Protein AF-A0A374AHG1-F1 (afdb_monomer_lite)

Sequence (165 aa):
MKKLLSILFLSLCIAACSKDDTPKPEMNETVKQIWQTLNGRYIGFHEDKLSSAGSYTETIVFQPYSEPEEIKPTVILFPDFTAYGTAVITDTRFEEISGSSTCYYSIDVKYEGAIPTISFFEYGTDGEVVNSEDQRNIKVIDASSFKMWDYGLTEAENAIIYTKQ

pLDDT: mean 84.72, std 17.39, range [42.16, 98.62]

Foldseek 3Di:
DDDDDDDDDDPPPPPPPPPPPPPAPDQDPQNVLVLQLLAAKKKWKFQDPPDPQRIKIKIKHWDFDPGWDWDDAPPPVDHIAIFRGKMWIWIDTPVPDIDIFIWGKHWDDPDPPRFIKIWTFGADPVRHGDDDIQIWGKADPDSFKIWIDGPPDDCVPTIIMMGHD

Structure (mmCIF, N/CA/C/O backbone):
data_AF-A0A374AHG1-F1
#
_entry.id   AF-A0A374AHG1-F1
#
loop_
_atom_site.group_PDB
_atom_site.id
_atom_site.type_symbol
_atom_site.label_atom_id
_atom_site.label_alt_id
_atom_site.label_comp_id
_atom_site.label_asym_id
_atom_site.label_entity_id
_atom_site.label_seq_id
_atom_site.pdbx_PDB_ins_code
_atom_site.Cartn_x
_atom_site.Cartn_y
_atom_site.Cartn_z
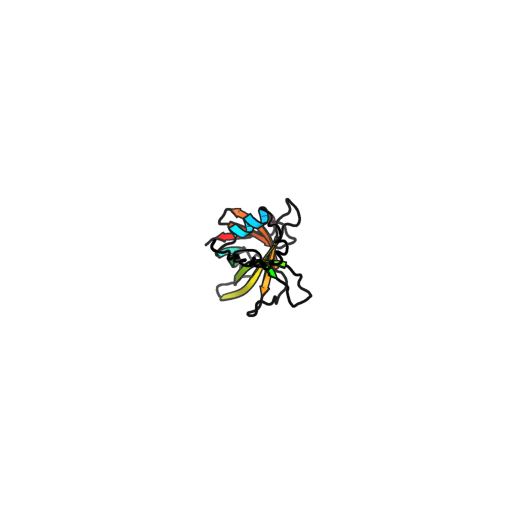_atom_site.occupancy
_atom_site.B_iso_or_equiv
_atom_site.auth_seq_id
_atom_site.auth_comp_id
_atom_site.auth_asym_id
_atom_site.auth_atom_id
_atom_site.pdbx_PDB_model_num
ATOM 1 N N . MET A 1 1 ? -51.863 -29.148 56.638 1.00 45.31 1 MET A N 1
ATOM 2 C CA . MET A 1 1 ? -50.554 -29.617 57.154 1.00 45.31 1 MET A CA 1
ATOM 3 C C . MET A 1 1 ? -49.849 -30.450 56.090 1.00 45.31 1 MET A C 1
ATOM 5 O O . MET A 1 1 ? -50.413 -31.464 55.704 1.00 45.31 1 MET A O 1
ATOM 9 N N . LYS A 1 2 ? -48.667 -29.991 55.641 1.00 43.12 2 LYS A N 1
ATOM 10 C CA . LYS A 1 2 ? -47.576 -30.643 54.862 1.00 43.12 2 LYS A CA 1
ATOM 11 C C . LYS A 1 2 ? -46.947 -29.539 53.991 1.00 43.12 2 LYS A C 1
ATOM 13 O O . LYS A 1 2 ? -47.531 -29.155 52.994 1.00 43.12 2 LYS A O 1
ATOM 18 N N . LYS A 1 3 ? -46.057 -28.734 54.576 1.00 42.16 3 LYS A N 1
ATOM 19 C CA . LYS A 1 3 ? -44.589 -28.885 54.709 1.00 42.16 3 LYS A CA 1
ATOM 20 C C . LYS A 1 3 ? -43.871 -28.170 53.556 1.00 42.16 3 LYS A C 1
ATOM 22 O O . LYS A 1 3 ? -43.962 -28.591 52.412 1.00 42.16 3 LYS A O 1
ATOM 27 N N . LEU A 1 4 ? -43.192 -27.082 53.932 1.00 48.12 4 LEU A N 1
ATOM 28 C CA . LEU A 1 4 ? -42.202 -26.345 53.153 1.00 48.12 4 LEU A CA 1
ATOM 29 C C . LEU A 1 4 ? -41.110 -27.274 52.612 1.00 48.12 4 LEU A C 1
ATOM 31 O O . LEU A 1 4 ? -40.681 -28.177 53.331 1.00 48.12 4 LEU A O 1
ATOM 35 N N . LEU A 1 5 ? -40.560 -26.933 51.446 1.00 47.38 5 LEU A N 1
ATOM 36 C CA . LEU A 1 5 ? -39.108 -26.902 51.289 1.00 47.38 5 LEU A CA 1
ATOM 37 C C . LEU A 1 5 ? -38.715 -25.844 50.250 1.00 47.38 5 LEU A C 1
ATOM 39 O O . LEU A 1 5 ? -38.950 -25.996 49.055 1.00 47.38 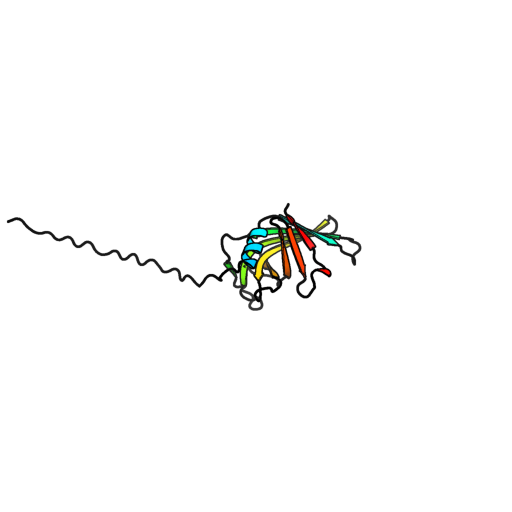5 LEU A O 1
ATOM 43 N N . SER A 1 6 ? -38.143 -24.754 50.756 1.00 49.31 6 SER A N 1
ATOM 44 C CA . SER A 1 6 ? -37.383 -23.771 49.996 1.00 49.31 6 SER A CA 1
ATOM 45 C C . SER A 1 6 ? -36.176 -24.442 49.353 1.00 49.31 6 SER A C 1
ATOM 47 O O . SER A 1 6 ? -35.414 -25.113 50.047 1.00 49.31 6 SER A O 1
ATOM 49 N N . ILE A 1 7 ? -35.948 -24.191 48.067 1.00 58.06 7 ILE A N 1
ATOM 50 C CA . ILE A 1 7 ? -34.630 -24.370 47.464 1.00 58.06 7 ILE A CA 1
ATOM 51 C C . ILE A 1 7 ? -34.259 -23.043 46.807 1.00 58.06 7 ILE A C 1
ATOM 53 O O . ILE A 1 7 ? -34.697 -22.712 45.709 1.00 58.06 7 ILE A O 1
ATOM 57 N N . LEU A 1 8 ? -33.471 -22.275 47.562 1.00 47.72 8 LEU A N 1
ATOM 58 C CA . LEU A 1 8 ? -32.541 -21.281 47.045 1.00 47.72 8 LEU A CA 1
ATOM 59 C C . LEU A 1 8 ? -31.652 -21.990 46.014 1.00 47.72 8 LEU A C 1
ATOM 61 O O . LEU A 1 8 ? -30.934 -22.916 46.390 1.00 47.72 8 LEU A O 1
ATOM 65 N N . PHE A 1 9 ? -31.655 -21.552 44.757 1.00 50.59 9 PHE A N 1
ATOM 66 C CA 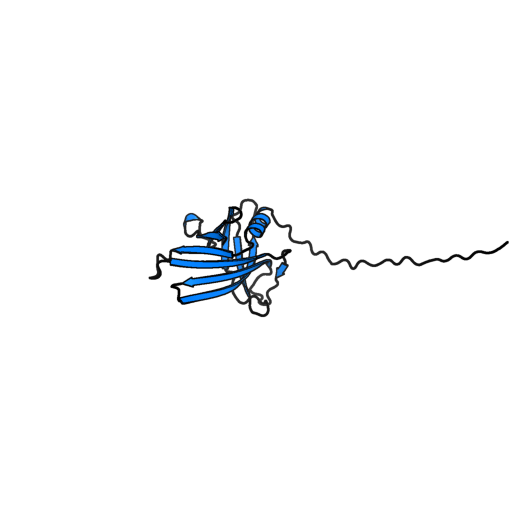. PHE A 1 9 ? -30.517 -21.802 43.879 1.00 50.59 9 PHE A CA 1
ATOM 67 C C . PHE A 1 9 ? -29.844 -20.482 43.538 1.00 50.59 9 PHE A C 1
ATOM 69 O O . PHE A 1 9 ? -30.459 -19.503 43.125 1.00 50.59 9 PHE A O 1
ATOM 76 N N . LEU A 1 10 ? -28.563 -20.504 43.867 1.00 44.19 10 LEU A N 1
ATOM 77 C CA . LEU A 1 10 ? -27.600 -19.435 43.934 1.00 44.19 10 LEU A CA 1
ATOM 78 C C . LEU A 1 10 ? -27.463 -18.753 42.570 1.00 44.19 10 LEU A C 1
ATOM 80 O O . LEU A 1 10 ? -27.246 -19.414 41.557 1.00 44.19 10 LEU A O 1
ATOM 84 N N . SER A 1 11 ? -27.571 -17.427 42.586 1.00 50.84 11 SER A N 1
ATOM 85 C CA . SER A 1 11 ? -27.177 -16.526 41.508 1.00 50.84 11 SER A CA 1
ATOM 86 C C . SER A 1 11 ? -25.769 -16.873 41.025 1.00 50.84 11 SER A C 1
ATOM 88 O O . SER A 1 11 ? -24.784 -16.539 41.684 1.00 50.84 11 SER A O 1
ATOM 90 N N . LEU A 1 12 ? -25.667 -17.545 39.878 1.00 46.53 12 LEU A N 1
ATOM 91 C CA . LEU A 1 12 ? -24.406 -17.711 39.172 1.00 46.53 12 LEU A CA 1
ATOM 92 C C . LEU A 1 12 ? -24.163 -16.417 38.389 1.00 46.53 12 LEU A C 1
ATOM 94 O O . LEU A 1 12 ? -24.516 -16.301 37.218 1.00 46.53 12 LEU A O 1
ATOM 98 N N . CYS A 1 13 ? -23.611 -15.411 39.070 1.00 49.88 13 CYS A N 1
ATOM 99 C CA . CYS A 1 13 ? -23.000 -14.271 38.403 1.00 49.88 13 CYS A CA 1
ATOM 100 C C . CYS A 1 13 ? -21.799 -14.813 37.628 1.00 49.88 13 CYS A C 1
ATOM 102 O O . CYS A 1 13 ? -20.713 -14.975 38.182 1.00 49.88 13 CYS A O 1
ATOM 104 N N . ILE A 1 14 ? -22.009 -15.146 36.356 1.00 51.59 14 ILE A N 1
ATOM 105 C CA . ILE A 1 14 ? -20.909 -15.304 35.417 1.00 51.59 14 ILE A CA 1
ATOM 106 C C . ILE A 1 14 ? -20.309 -13.907 35.320 1.00 51.59 14 ILE A C 1
ATOM 108 O O . ILE A 1 14 ? -20.882 -13.017 34.692 1.00 51.59 14 ILE A O 1
ATOM 112 N N . ALA A 1 15 ? -19.203 -13.695 36.029 1.00 48.12 15 ALA A N 1
ATOM 113 C CA . ALA A 1 15 ? -18.301 -12.603 35.740 1.00 48.12 15 ALA A CA 1
ATOM 114 C C . ALA A 1 15 ? -17.883 -12.802 34.282 1.00 48.12 15 ALA A C 1
ATOM 116 O O . ALA A 1 15 ? -17.026 -13.629 33.976 1.00 48.12 15 ALA A O 1
ATOM 117 N N . ALA A 1 16 ? -18.568 -12.112 33.370 1.00 44.00 16 ALA A N 1
ATOM 118 C CA . ALA A 1 16 ? -18.019 -11.855 32.061 1.00 44.00 16 ALA A CA 1
ATOM 119 C C . ALA A 1 16 ? -16.695 -11.152 32.342 1.00 44.00 16 ALA A C 1
ATOM 121 O O . ALA A 1 16 ? -16.680 -10.039 32.868 1.00 44.00 16 ALA A O 1
ATOM 122 N N . CYS A 1 17 ? -15.593 -11.862 32.102 1.00 48.41 17 CYS A N 1
ATOM 123 C CA . CYS A 1 17 ? -14.284 -11.256 32.011 1.00 48.41 17 CYS A CA 1
ATOM 124 C C . CYS A 1 17 ? -14.434 -10.139 30.986 1.00 48.41 17 CYS A C 1
ATOM 126 O O . CYS A 1 17 ? -14.559 -10.409 29.791 1.00 48.41 17 CYS A O 1
ATOM 128 N N . SER A 1 18 ? -14.525 -8.909 31.488 1.00 43.84 18 SER A N 1
ATOM 129 C CA . SER A 1 18 ? -14.320 -7.698 30.722 1.00 43.84 18 SER A CA 1
ATOM 130 C C . SER A 1 18 ? -12.978 -7.898 30.043 1.00 43.84 18 SER A C 1
ATOM 132 O O . SER A 1 18 ? -11.936 -7.794 30.686 1.00 43.84 18 SER A O 1
ATOM 134 N N . LYS A 1 19 ? -12.999 -8.298 28.769 1.00 49.00 19 LYS A N 1
ATOM 135 C CA . LYS A 1 19 ? -11.883 -7.972 27.897 1.00 49.00 19 LYS A CA 1
ATOM 136 C C . LYS A 1 19 ? -11.795 -6.464 28.022 1.00 49.00 19 LYS A C 1
ATOM 138 O O . LYS A 1 19 ? -12.800 -5.790 27.815 1.00 49.00 19 LYS A O 1
ATOM 143 N N . ASP A 1 20 ? -10.667 -5.979 28.519 1.00 47.78 20 ASP A N 1
ATOM 144 C CA . ASP A 1 20 ? -10.324 -4.575 28.396 1.00 47.78 20 ASP A CA 1
ATOM 145 C C . ASP A 1 20 ? -10.422 -4.263 26.904 1.00 47.78 20 ASP A C 1
ATOM 147 O O . ASP A 1 20 ? -9.506 -4.553 26.133 1.00 47.78 20 ASP A O 1
ATOM 151 N N . ASP A 1 21 ? -11.586 -3.766 26.486 1.00 57.44 21 ASP A N 1
ATOM 152 C CA . ASP A 1 21 ? -11.803 -3.188 25.174 1.00 57.44 21 ASP A CA 1
ATOM 153 C C . ASP A 1 21 ? -11.001 -1.894 25.199 1.00 57.44 21 ASP A C 1
ATOM 155 O O . ASP A 1 21 ? -11.509 -0.802 25.461 1.00 57.44 21 ASP A O 1
ATOM 159 N N . THR A 1 22 ? -9.690 -2.052 25.010 1.00 59.38 22 THR A N 1
ATOM 160 C CA . THR A 1 22 ? -8.806 -0.942 24.700 1.00 59.38 22 THR A CA 1
ATOM 161 C C . THR A 1 22 ? -9.482 -0.239 23.527 1.00 59.38 22 THR A C 1
ATOM 163 O O . THR A 1 22 ? -9.829 -0.930 22.561 1.00 59.38 22 THR A O 1
ATOM 166 N N . PRO A 1 23 ? -9.783 1.070 23.626 1.00 55.38 23 PRO A N 1
ATOM 167 C CA . P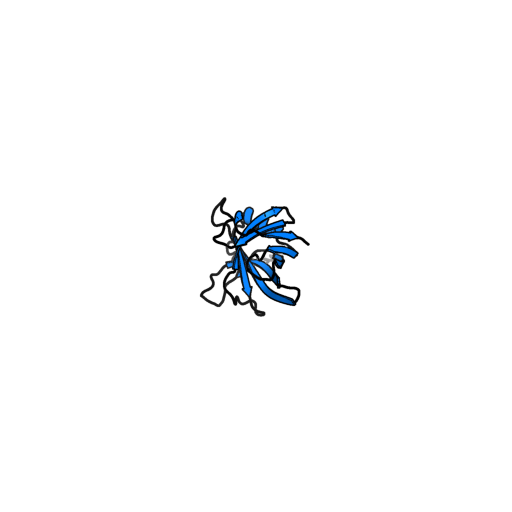RO A 1 23 ? -10.556 1.759 22.608 1.00 55.38 23 PRO A CA 1
ATOM 168 C C . PRO A 1 23 ? -9.924 1.497 21.248 1.00 55.38 23 PRO A C 1
ATOM 170 O O . PRO A 1 23 ? -8.781 1.888 21.009 1.00 55.38 23 PRO A O 1
ATOM 173 N N . LYS A 1 24 ? -10.641 0.772 20.385 1.00 60.56 24 LYS A N 1
ATOM 174 C CA . LYS A 1 24 ? -10.160 0.518 19.031 1.00 60.56 24 LYS A CA 1
ATOM 175 C C . LYS A 1 24 ? -10.033 1.877 18.345 1.00 60.56 24 LYS A C 1
ATOM 177 O O . LYS A 1 24 ? -10.969 2.674 18.467 1.00 60.56 24 LYS A O 1
ATOM 182 N N . PRO A 1 25 ? -8.916 2.165 17.661 1.00 61.94 25 PRO A N 1
ATOM 183 C CA . PRO A 1 25 ? -8.789 3.416 16.935 1.00 61.94 25 PRO A CA 1
ATOM 184 C C . PRO A 1 25 ? -9.964 3.539 15.959 1.00 61.94 25 PRO A C 1
ATOM 186 O O . PRO A 1 25 ? -10.247 2.624 15.182 1.00 61.94 25 PRO A O 1
ATOM 189 N N . GLU A 1 26 ? -10.705 4.643 16.057 1.00 68.62 26 GLU A N 1
ATOM 190 C CA . GLU A 1 26 ? -11.828 4.915 15.168 1.00 68.62 26 GLU A CA 1
ATOM 191 C C . GLU A 1 26 ? -11.284 5.098 13.749 1.00 68.62 26 GLU A C 1
ATOM 193 O O . GLU A 1 26 ? -10.518 6.021 13.466 1.00 68.62 26 GLU A O 1
ATOM 198 N N . MET A 1 27 ? -11.640 4.180 12.852 1.00 83.38 27 MET A N 1
ATOM 199 C CA . MET A 1 27 ? -11.151 4.215 11.482 1.00 83.38 27 MET A CA 1
ATOM 200 C C . MET A 1 27 ? -11.912 5.278 10.689 1.00 83.38 27 MET A C 1
ATOM 202 O O . MET A 1 27 ? -13.093 5.113 10.383 1.00 83.38 27 MET A O 1
ATOM 206 N N . ASN A 1 28 ? -11.215 6.355 10.327 1.00 87.94 28 ASN A N 1
ATOM 207 C CA . ASN A 1 28 ? -11.740 7.395 9.445 1.00 87.94 28 ASN A CA 1
ATOM 208 C C . ASN A 1 28 ? -12.251 6.781 8.122 1.00 87.94 28 ASN A C 1
ATOM 210 O O . ASN A 1 28 ? -11.631 5.866 7.575 1.00 87.94 28 ASN A O 1
ATOM 214 N N . GLU A 1 29 ? -13.352 7.300 7.569 1.00 91.25 29 GLU A N 1
ATOM 215 C CA . GLU A 1 29 ? -13.947 6.786 6.323 1.00 91.25 29 GLU A CA 1
ATOM 216 C C . GLU A 1 29 ? -12.969 6.780 5.131 1.00 91.25 29 GLU A C 1
ATOM 218 O O . GLU A 1 29 ? -13.013 5.864 4.312 1.00 91.25 29 GLU A O 1
ATOM 223 N N . THR A 1 30 ? -12.024 7.724 5.067 1.00 94.06 30 THR A N 1
ATOM 224 C CA . THR A 1 30 ? -10.959 7.738 4.046 1.00 94.06 30 THR A CA 1
ATOM 225 C C . THR A 1 30 ? -10.028 6.536 4.199 1.00 94.06 30 THR A C 1
ATOM 227 O O . THR A 1 30 ? -9.733 5.843 3.225 1.00 94.06 30 THR A O 1
ATOM 230 N N . VAL A 1 31 ? -9.602 6.244 5.432 1.00 94.88 31 VAL A N 1
ATOM 231 C CA . VAL A 1 31 ? -8.755 5.082 5.741 1.00 94.88 31 VAL A CA 1
ATOM 232 C C . VAL A 1 31 ? -9.492 3.791 5.403 1.00 94.88 31 VAL A C 1
ATOM 234 O O . VAL A 1 31 ? -8.943 2.918 4.737 1.00 94.88 31 VAL A O 1
ATOM 237 N N . LYS A 1 32 ? -10.767 3.701 5.783 1.00 93.56 32 LYS A N 1
ATOM 238 C CA . LYS A 1 32 ? -11.634 2.558 5.486 1.00 93.56 32 LYS A CA 1
ATOM 239 C C . LYS A 1 32 ? -11.807 2.331 3.985 1.00 93.56 32 LYS A C 1
ATOM 241 O O . LYS A 1 32 ? -11.728 1.189 3.539 1.00 93.56 32 LYS A O 1
ATOM 246 N N . GLN A 1 33 ? -11.997 3.393 3.201 1.00 94.94 33 GLN A N 1
ATOM 247 C CA . GLN A 1 33 ? -12.090 3.302 1.744 1.00 94.94 33 GLN A CA 1
ATOM 248 C C . GLN A 1 33 ? -10.795 2.760 1.127 1.00 94.94 33 GLN A C 1
ATOM 250 O O . GLN A 1 33 ? -10.846 1.863 0.279 1.00 94.94 33 GLN A O 1
ATOM 255 N N . ILE A 1 34 ? -9.638 3.275 1.556 1.00 96.81 34 ILE A N 1
ATOM 256 C CA . ILE A 1 34 ? -8.329 2.780 1.108 1.00 96.81 34 ILE A CA 1
ATOM 257 C C . ILE A 1 34 ? -8.195 1.304 1.480 1.00 96.81 34 ILE A C 1
ATOM 259 O O . ILE A 1 34 ? -7.999 0.465 0.604 1.00 96.81 34 ILE A O 1
ATOM 263 N N . TRP A 1 35 ? -8.389 0.973 2.755 1.00 95.94 35 TRP A N 1
ATOM 264 C CA . TRP A 1 35 ? -8.253 -0.379 3.289 1.00 95.94 35 TRP A CA 1
ATOM 265 C C . TRP A 1 35 ? -9.092 -1.414 2.529 1.00 95.94 35 TRP A C 1
ATOM 267 O O . TRP A 1 35 ? -8.583 -2.470 2.153 1.00 95.94 35 TRP A O 1
ATOM 277 N N . GLN A 1 36 ? -10.351 -1.086 2.226 1.00 92.88 36 GLN A N 1
ATOM 278 C CA . GLN A 1 36 ? -11.247 -1.946 1.448 1.00 92.88 36 GLN A CA 1
ATOM 279 C C . GLN A 1 36 ? -10.807 -2.108 -0.010 1.00 92.88 36 GLN A C 1
ATOM 281 O O . GLN A 1 36 ? -10.972 -3.186 -0.586 1.00 92.88 36 GLN A O 1
ATOM 286 N N . THR A 1 37 ? -10.239 -1.057 -0.605 1.00 96.38 37 THR A N 1
ATOM 287 C CA . THR A 1 37 ? -9.730 -1.097 -1.982 1.00 96.38 37 THR A CA 1
ATOM 288 C C . THR A 1 37 ? -8.523 -2.026 -2.080 1.00 96.38 37 THR A C 1
ATOM 290 O O . THR A 1 37 ? -8.422 -2.802 -3.026 1.00 96.38 37 THR A O 1
ATOM 293 N N . LEU A 1 38 ? -7.628 -2.011 -1.089 1.00 97.62 38 LEU A N 1
ATOM 294 C CA . LEU A 1 38 ? -6.336 -2.688 -1.184 1.00 97.62 38 LEU A CA 1
ATOM 295 C C . LEU A 1 38 ? -6.412 -4.215 -1.285 1.00 97.62 38 LEU A C 1
ATOM 297 O O . LEU A 1 38 ? -5.459 -4.793 -1.773 1.00 97.62 38 LEU A O 1
ATOM 301 N N . ASN A 1 39 ? -7.504 -4.894 -0.921 1.00 97.56 39 ASN A N 1
ATOM 302 C CA . ASN A 1 39 ? -7.553 -6.365 -0.951 1.00 97.56 39 ASN A CA 1
ATOM 303 C C . ASN A 1 39 ? -7.227 -6.961 -2.338 1.00 97.56 39 ASN A C 1
ATOM 305 O O . ASN A 1 39 ? -8.047 -6.860 -3.256 1.00 97.56 39 ASN A O 1
ATOM 309 N N . GLY A 1 40 ? -6.085 -7.641 -2.478 1.00 97.88 40 GLY A N 1
ATOM 310 C CA . GLY A 1 40 ? -5.711 -8.384 -3.682 1.00 97.88 40 GLY A CA 1
ATOM 311 C C . GLY A 1 40 ? -4.331 -8.035 -4.238 1.00 97.88 40 GLY A C 1
ATOM 312 O O . GLY A 1 40 ? -3.487 -7.443 -3.568 1.00 97.88 40 GLY A O 1
ATOM 313 N N . ARG A 1 41 ? -4.098 -8.450 -5.487 1.00 98.44 41 ARG A N 1
ATOM 314 C CA . ARG A 1 41 ? -2.841 -8.247 -6.214 1.00 98.44 41 ARG A CA 1
ATOM 315 C C . ARG A 1 41 ? -2.947 -7.043 -7.141 1.00 98.44 41 ARG A C 1
ATOM 317 O O . ARG A 1 41 ? -3.878 -6.965 -7.937 1.00 98.44 41 ARG A O 1
ATOM 324 N N . TYR A 1 42 ? -1.952 -6.172 -7.080 1.00 98.38 42 TYR A N 1
ATOM 325 C CA . TYR A 1 42 ? -1.846 -4.955 -7.868 1.00 98.38 42 TYR A CA 1
ATOM 326 C C . TYR A 1 42 ? -0.503 -4.887 -8.579 1.00 98.38 42 TYR A C 1
ATOM 328 O O . TYR A 1 42 ? 0.504 -5.368 -8.060 1.00 98.38 42 TYR A O 1
ATOM 336 N N . ILE A 1 43 ? -0.498 -4.282 -9.764 1.00 97.06 43 ILE A N 1
ATOM 337 C CA . ILE A 1 43 ? 0.710 -4.068 -10.560 1.00 97.06 43 ILE A CA 1
ATOM 338 C C . ILE A 1 43 ? 0.836 -2.583 -10.891 1.00 97.06 43 ILE A C 1
ATOM 340 O O . ILE A 1 43 ? -0.118 -1.987 -11.398 1.00 97.06 43 ILE A O 1
ATOM 344 N N . GLY A 1 44 ? 2.010 -2.016 -10.609 1.00 95.62 44 GLY A N 1
ATOM 345 C CA . GLY A 1 44 ? 2.431 -0.676 -11.006 1.00 95.62 44 GLY A CA 1
ATOM 346 C C . GLY A 1 44 ? 3.660 -0.735 -11.914 1.00 95.62 44 GLY A C 1
ATOM 347 O O . GLY A 1 44 ? 4.543 -1.576 -11.737 1.00 95.62 44 GLY A O 1
ATOM 348 N N . PHE A 1 45 ? 3.710 0.154 -12.903 1.00 92.00 45 PHE A N 1
ATOM 349 C CA . PHE A 1 45 ? 4.820 0.252 -13.851 1.00 92.00 45 PHE A CA 1
ATOM 350 C C . PHE A 1 45 ? 5.598 1.541 -13.613 1.00 92.00 45 PHE A C 1
ATOM 352 O O . PHE A 1 45 ? 5.037 2.633 -13.707 1.00 92.00 45 PHE A O 1
ATOM 359 N N . HIS A 1 46 ? 6.885 1.402 -13.323 1.00 87.56 46 HIS A N 1
ATOM 360 C CA . HIS A 1 46 ? 7.798 2.502 -13.055 1.00 87.56 46 HIS A CA 1
ATOM 361 C C . HIS A 1 46 ? 8.657 2.757 -14.286 1.00 87.56 46 HIS A C 1
ATOM 363 O O . HIS A 1 46 ? 9.373 1.864 -14.734 1.00 87.56 46 HIS A O 1
ATOM 369 N N . GLU A 1 47 ? 8.619 3.974 -14.824 1.00 80.44 47 GLU A N 1
ATOM 370 C CA . GLU A 1 47 ? 9.595 4.403 -15.828 1.00 80.44 47 GLU A CA 1
ATOM 371 C C . GLU A 1 47 ? 10.908 4.762 -15.130 1.00 80.44 47 GLU A C 1
ATOM 373 O O . GLU A 1 47 ? 10.961 5.700 -14.333 1.00 80.44 47 GLU A O 1
ATOM 378 N N . ASP A 1 48 ? 11.987 4.057 -15.457 1.00 69.25 48 ASP A N 1
ATOM 379 C CA . ASP A 1 48 ? 13.318 4.407 -14.973 1.00 69.25 48 ASP A CA 1
ATOM 380 C C . ASP A 1 48 ? 14.039 5.213 -16.052 1.00 69.25 48 ASP A C 1
ATOM 382 O O . ASP A 1 48 ? 14.626 4.671 -16.991 1.00 69.25 48 ASP A O 1
ATOM 386 N N . LYS A 1 49 ? 13.955 6.540 -15.927 1.00 64.50 49 LYS A N 1
ATOM 387 C CA . LYS A 1 49 ? 14.561 7.487 -16.874 1.00 64.50 49 LYS A CA 1
ATOM 388 C C . LYS A 1 49 ? 16.074 7.645 -16.689 1.00 64.50 49 LYS A C 1
ATOM 390 O O . LYS A 1 49 ? 16.697 8.340 -17.491 1.00 64.50 49 LYS A O 1
ATOM 395 N N . LEU A 1 50 ? 16.655 7.068 -15.632 1.00 59.16 50 LEU A N 1
ATOM 396 C CA . LEU A 1 50 ? 18.050 7.286 -15.236 1.00 59.16 50 LEU A CA 1
ATOM 397 C C . LEU A 1 50 ? 18.924 6.041 -15.398 1.00 59.16 50 LEU A C 1
ATOM 399 O O . LEU A 1 50 ? 20.128 6.182 -15.621 1.00 59.16 50 LEU A O 1
ATOM 403 N N . SER A 1 51 ? 18.357 4.838 -15.311 1.00 60.69 51 SER A N 1
ATOM 404 C CA . SER A 1 51 ? 19.100 3.608 -15.577 1.00 60.69 51 SER A CA 1
ATOM 405 C C . SER A 1 51 ? 18.936 3.126 -17.019 1.00 60.69 51 SER A C 1
ATOM 407 O O . SER A 1 51 ? 17.994 3.466 -17.733 1.00 60.69 51 SER A O 1
ATOM 409 N N . SER A 1 52 ? 19.850 2.255 -17.450 1.00 58.75 52 SER A N 1
ATOM 410 C CA . SER A 1 52 ? 19.739 1.533 -18.720 1.00 58.75 52 SER A CA 1
ATOM 411 C C . SER A 1 52 ? 18.528 0.584 -18.791 1.00 58.75 52 SER A C 1
ATOM 413 O O . SER A 1 52 ? 18.362 -0.082 -19.809 1.00 58.75 52 SER A O 1
ATOM 415 N N . ALA A 1 53 ? 17.712 0.489 -17.729 1.00 59.91 53 ALA A N 1
ATOM 416 C CA . ALA A 1 53 ? 16.533 -0.373 -17.647 1.00 59.91 53 ALA A CA 1
ATOM 417 C C . ALA A 1 53 ? 15.337 0.141 -18.423 1.00 59.91 53 ALA A C 1
ATOM 419 O O . ALA A 1 53 ? 14.522 -0.657 -18.882 1.00 59.91 53 ALA A O 1
ATOM 420 N N . GLY A 1 54 ? 15.190 1.461 -18.530 1.00 69.62 54 GLY A N 1
ATOM 421 C CA . GLY A 1 54 ? 14.005 2.100 -19.098 1.00 69.62 54 GLY A CA 1
ATOM 422 C C . GLY A 1 54 ? 12.732 1.934 -18.255 1.00 69.62 54 GLY A C 1
ATOM 423 O O . GLY A 1 54 ? 11.896 2.832 -18.265 1.00 69.62 54 GLY A O 1
ATOM 424 N N . SER A 1 55 ? 12.566 0.834 -17.506 1.00 80.12 55 SER A N 1
ATOM 425 C CA . SER A 1 55 ? 11.430 0.603 -16.606 1.00 80.12 55 SER A CA 1
ATOM 426 C C . SER A 1 55 ? 11.594 -0.607 -15.678 1.00 80.12 55 SER A C 1
ATOM 428 O O . SER A 1 55 ? 12.419 -1.487 -15.930 1.00 80.12 55 SER A O 1
ATOM 430 N N . TYR A 1 56 ? 10.764 -0.681 -14.636 1.00 84.69 56 TYR A N 1
ATOM 431 C CA . TYR A 1 56 ? 10.543 -1.893 -13.844 1.00 84.69 56 TYR A CA 1
ATOM 432 C C . TYR A 1 56 ? 9.080 -2.025 -13.410 1.00 84.69 56 TYR A C 1
ATOM 434 O O . TYR A 1 56 ? 8.307 -1.069 -13.449 1.00 84.69 56 TYR A O 1
ATOM 442 N N . THR A 1 57 ? 8.689 -3.238 -13.022 1.00 90.00 57 THR A N 1
ATOM 443 C CA . THR A 1 57 ? 7.341 -3.520 -12.516 1.00 90.00 57 THR A CA 1
ATOM 444 C C . THR A 1 57 ? 7.401 -3.786 -11.020 1.00 90.00 57 THR A C 1
ATOM 446 O O . THR A 1 57 ? 8.179 -4.636 -10.586 1.00 90.00 57 THR A O 1
ATOM 449 N N . GLU A 1 58 ? 6.551 -3.107 -10.254 1.00 93.56 58 GLU A N 1
ATOM 450 C CA . GLU A 1 58 ? 6.299 -3.414 -8.847 1.00 93.56 58 GLU A CA 1
ATOM 451 C C . GLU A 1 58 ? 4.958 -4.148 -8.753 1.00 93.56 58 GLU A C 1
ATOM 453 O O . GLU A 1 58 ? 3.920 -3.685 -9.236 1.00 93.56 58 GLU A O 1
ATOM 458 N N . THR A 1 59 ? 4.978 -5.330 -8.153 1.00 95.94 59 THR A N 1
ATOM 459 C CA . THR A 1 59 ? 3.773 -6.057 -7.763 1.00 95.94 59 THR A CA 1
ATOM 460 C C . THR A 1 59 ? 3.584 -5.907 -6.267 1.00 95.94 59 THR A C 1
ATOM 462 O O . THR A 1 59 ? 4.502 -6.209 -5.512 1.00 95.94 59 THR A O 1
ATOM 465 N N . ILE A 1 60 ? 2.370 -5.572 -5.834 1.00 97.75 60 ILE A N 1
ATOM 466 C CA . ILE A 1 60 ? 2.001 -5.619 -4.419 1.00 97.75 60 ILE A CA 1
ATOM 467 C C . ILE A 1 60 ? 0.819 -6.560 -4.232 1.00 97.75 60 ILE A C 1
ATOM 469 O O . ILE A 1 60 ? -0.215 -6.417 -4.886 1.00 97.75 60 ILE A O 1
ATOM 473 N N . VAL A 1 61 ? 0.963 -7.534 -3.340 1.00 98.38 61 VAL A N 1
ATOM 474 C CA . VAL A 1 61 ? -0.133 -8.405 -2.909 1.00 98.38 61 VAL A CA 1
ATOM 475 C C . VAL A 1 61 ? -0.515 -8.021 -1.492 1.00 98.38 61 VAL A C 1
ATOM 477 O O . VAL A 1 61 ? 0.206 -8.354 -0.558 1.00 98.38 61 VAL A O 1
ATOM 480 N N . PHE A 1 62 ? -1.644 -7.342 -1.337 1.00 98.62 62 PHE A N 1
ATOM 481 C CA . PHE A 1 62 ? -2.176 -6.966 -0.033 1.00 98.62 62 PHE A CA 1
ATOM 482 C C . PHE A 1 62 ? -3.111 -8.041 0.511 1.00 98.62 62 PHE A C 1
ATOM 484 O O . PHE A 1 62 ? -3.947 -8.597 -0.210 1.00 98.62 62 PHE A O 1
ATOM 491 N N . GLN A 1 63 ? -3.020 -8.254 1.817 1.00 98.38 63 GLN A N 1
ATOM 492 C CA . GLN A 1 63 ? -3.882 -9.122 2.604 1.00 98.38 63 GLN A CA 1
ATOM 493 C C . GLN A 1 63 ? -4.387 -8.333 3.820 1.00 98.38 63 GLN A C 1
ATOM 495 O O . GLN A 1 63 ? -3.755 -8.345 4.878 1.00 98.38 63 GLN A O 1
ATOM 500 N N . PRO A 1 64 ? -5.507 -7.603 3.667 1.00 97.88 64 PRO A N 1
ATOM 501 C CA . PRO A 1 64 ? -6.153 -6.915 4.776 1.00 97.88 64 PRO A CA 1
ATOM 502 C C . PRO A 1 64 ? -6.527 -7.874 5.901 1.00 97.88 64 PRO A C 1
ATOM 504 O O . PRO A 1 64 ? -7.033 -8.971 5.648 1.00 97.88 64 PRO A O 1
ATOM 507 N N . TYR A 1 65 ? -6.331 -7.442 7.142 1.00 96.50 65 TYR A N 1
ATOM 508 C CA . TYR A 1 65 ? -6.858 -8.157 8.299 1.00 96.50 65 TYR A CA 1
ATOM 509 C C . TYR A 1 65 ? -8.384 -8.053 8.373 1.00 96.50 65 TYR A C 1
ATOM 511 O O . TYR A 1 65 ? -9.013 -7.245 7.691 1.00 96.50 65 TYR A O 1
ATOM 519 N N . SER A 1 66 ? -9.006 -8.876 9.218 1.00 92.62 66 SER A N 1
ATOM 520 C CA . SER A 1 66 ? -10.427 -8.708 9.543 1.00 92.62 66 SER A CA 1
ATOM 521 C C . SER A 1 66 ? -10.683 -7.455 10.382 1.00 92.62 66 SER A C 1
ATOM 523 O O . SER A 1 66 ? -11.770 -6.884 10.324 1.00 92.62 66 SER A O 1
ATOM 525 N N . GLU A 1 67 ? -9.685 -7.036 11.159 1.00 92.06 67 GLU A N 1
ATOM 526 C CA . GLU A 1 67 ? -9.669 -5.812 11.952 1.00 92.06 67 GLU A CA 1
ATOM 527 C C . GLU A 1 67 ? -8.227 -5.297 12.090 1.00 92.06 67 GLU A C 1
ATOM 529 O O . GLU A 1 67 ? -7.308 -6.113 12.029 1.00 92.06 67 GLU A O 1
ATOM 534 N N . PRO A 1 68 ? -8.001 -3.979 12.240 1.00 94.12 68 PRO A N 1
ATOM 535 C CA . PRO A 1 68 ? -6.657 -3.449 12.450 1.00 94.12 68 PRO A CA 1
ATOM 536 C C . PRO A 1 68 ? -6.035 -3.956 13.757 1.00 94.12 68 PRO A C 1
ATOM 538 O O . PRO A 1 68 ? -6.731 -4.101 14.765 1.00 94.12 68 PRO A O 1
ATOM 541 N N . GLU A 1 69 ? -4.721 -4.168 13.749 1.00 94.25 69 GLU A N 1
ATOM 542 C CA . GLU A 1 69 ? -3.951 -4.682 14.885 1.00 94.25 69 GLU A CA 1
ATOM 543 C C . GLU A 1 69 ? -2.866 -3.683 15.308 1.00 94.25 69 GLU A C 1
ATOM 545 O O . GLU A 1 69 ? -2.254 -3.022 14.471 1.00 94.25 69 GLU A O 1
ATOM 550 N N . GLU A 1 70 ? -2.612 -3.559 16.611 1.00 95.06 70 GLU A N 1
ATOM 551 C CA . GLU A 1 70 ? -1.494 -2.762 17.129 1.00 95.06 70 GLU A CA 1
ATOM 552 C C . GLU A 1 70 ? -0.201 -3.587 17.057 1.00 95.06 70 GLU A C 1
ATOM 554 O O . GLU A 1 70 ? -0.112 -4.666 17.643 1.00 95.06 70 GLU A O 1
ATOM 559 N N . ILE A 1 71 ? 0.809 -3.067 16.364 1.00 94.31 71 ILE A N 1
ATOM 560 C CA . ILE A 1 71 ? 2.149 -3.643 16.285 1.00 94.31 71 ILE A CA 1
ATOM 561 C C . ILE A 1 71 ? 3.079 -2.828 17.176 1.00 94.31 71 ILE A C 1
ATOM 563 O O . ILE A 1 71 ? 3.126 -1.600 17.079 1.00 94.31 71 ILE A O 1
ATOM 567 N N . LYS A 1 72 ? 3.832 -3.531 18.025 1.00 93.44 72 LYS A N 1
ATOM 568 C CA . LYS A 1 72 ? 4.827 -2.958 18.939 1.00 93.44 72 LYS A CA 1
ATOM 569 C C . LYS A 1 72 ? 6.198 -3.509 18.585 1.00 93.44 72 LYS A C 1
ATOM 571 O O . LYS A 1 72 ? 6.536 -4.598 19.051 1.00 93.44 72 LYS A O 1
ATOM 576 N N . PRO A 1 73 ? 6.957 -2.828 17.715 1.00 91.31 73 PRO A N 1
ATOM 577 C CA . PRO A 1 73 ? 8.281 -3.290 17.335 1.00 91.31 73 PRO A CA 1
ATOM 578 C C . PRO A 1 73 ? 9.190 -3.466 18.555 1.00 91.31 73 PRO A C 1
ATOM 580 O O . PRO A 1 73 ? 9.255 -2.602 19.428 1.00 91.31 73 PRO A O 1
ATOM 583 N N . THR A 1 74 ? 9.969 -4.549 18.593 1.00 89.31 74 THR A N 1
ATOM 584 C CA . THR A 1 74 ? 10.974 -4.733 19.656 1.00 89.31 74 THR A CA 1
ATOM 585 C C . THR A 1 74 ? 12.130 -3.730 19.528 1.00 89.31 74 THR A C 1
ATOM 587 O O . THR A 1 74 ? 12.774 -3.355 20.513 1.00 89.31 74 THR A O 1
ATOM 590 N N . VAL A 1 75 ? 12.407 -3.264 18.306 1.00 84.75 75 VAL A N 1
ATOM 591 C CA . VAL A 1 75 ? 13.406 -2.226 18.038 1.00 84.75 75 VAL A CA 1
ATOM 592 C C . VAL A 1 75 ? 12.829 -0.859 18.409 1.00 84.75 75 VAL A C 1
ATOM 594 O O . VAL A 1 75 ? 12.021 -0.301 17.680 1.00 84.75 75 VAL A O 1
ATOM 597 N N . ILE A 1 76 ? 13.326 -0.280 19.504 1.00 79.19 76 ILE A N 1
ATOM 598 C CA . ILE A 1 76 ? 12.835 0.973 20.124 1.00 79.19 76 ILE A CA 1
ATOM 599 C C . ILE A 1 76 ? 12.888 2.194 19.176 1.00 79.19 76 ILE A C 1
ATOM 601 O O . ILE A 1 76 ? 12.267 3.221 19.433 1.00 79.19 76 ILE A O 1
ATOM 605 N N . LEU A 1 77 ? 13.653 2.114 18.084 1.00 82.25 77 LEU A N 1
ATOM 606 C CA . LEU A 1 77 ? 13.714 3.170 17.070 1.00 82.25 77 LEU A CA 1
ATOM 607 C C . LEU A 1 77 ? 12.475 3.206 16.165 1.00 82.25 77 LEU A C 1
ATOM 609 O O . LEU A 1 77 ? 12.241 4.228 15.522 1.00 82.25 77 LEU A O 1
ATOM 613 N N . PHE A 1 78 ? 11.705 2.119 16.102 1.00 85.38 78 PHE A N 1
ATOM 614 C CA . PHE A 1 78 ? 10.468 2.056 15.337 1.00 85.38 78 PHE A CA 1
ATOM 615 C C . PHE A 1 78 ? 9.285 2.346 16.268 1.00 85.38 78 PHE A C 1
ATOM 617 O O . PHE A 1 78 ? 9.200 1.743 17.339 1.00 85.38 78 PHE A O 1
ATOM 624 N N . PRO A 1 79 ? 8.398 3.287 15.907 1.00 87.50 79 PRO A N 1
ATOM 625 C CA . PRO A 1 79 ? 7.238 3.594 16.729 1.00 87.50 79 PRO A CA 1
ATOM 626 C C . PRO A 1 79 ? 6.249 2.426 16.726 1.00 87.50 79 PRO A C 1
ATOM 628 O O . PRO A 1 79 ? 6.182 1.669 15.758 1.00 87.50 79 PRO A O 1
ATOM 631 N N . ASP A 1 80 ? 5.432 2.332 17.773 1.00 92.50 80 ASP A N 1
ATOM 632 C CA . ASP A 1 80 ? 4.215 1.524 17.733 1.00 92.50 80 ASP A CA 1
ATOM 633 C C . ASP A 1 80 ? 3.302 2.047 16.613 1.00 92.50 80 ASP A C 1
ATOM 635 O O . ASP A 1 80 ? 3.195 3.260 16.391 1.00 92.50 80 ASP A O 1
ATOM 639 N N . PHE A 1 81 ? 2.628 1.146 15.905 1.00 92.75 81 PHE A N 1
ATOM 640 C CA . PHE A 1 81 ? 1.735 1.525 14.812 1.00 92.75 81 PHE A CA 1
ATOM 641 C C . PHE A 1 81 ? 0.536 0.589 14.698 1.00 92.75 81 PHE A C 1
ATOM 643 O O . PHE A 1 81 ? 0.529 -0.529 15.202 1.00 92.75 81 PHE A O 1
ATOM 650 N N . THR A 1 82 ? -0.505 1.055 14.012 1.00 94.75 82 THR A N 1
ATOM 651 C CA . THR A 1 82 ? -1.668 0.230 13.670 1.00 94.75 82 THR A CA 1
ATOM 652 C C . THR A 1 82 ? -1.473 -0.383 12.286 1.00 94.75 82 THR A C 1
ATOM 654 O O . THR A 1 82 ? -1.421 0.336 11.290 1.00 94.75 82 THR A O 1
ATOM 657 N N . ALA A 1 83 ? -1.371 -1.706 12.210 1.00 96.19 83 ALA A N 1
ATOM 658 C CA . ALA A 1 83 ? -1.352 -2.447 10.958 1.00 96.19 83 ALA A CA 1
ATOM 659 C C . ALA A 1 83 ? -2.780 -2.741 10.489 1.00 96.19 83 ALA A C 1
ATOM 661 O O . ALA A 1 83 ? -3.609 -3.260 11.237 1.00 96.19 83 ALA A O 1
ATOM 662 N N . TYR A 1 84 ? -3.057 -2.459 9.220 1.00 97.19 84 TYR A N 1
ATOM 663 C CA . TYR A 1 84 ? -4.334 -2.781 8.577 1.00 97.19 84 TYR A CA 1
ATOM 664 C C . TYR A 1 84 ? -4.288 -4.127 7.832 1.00 97.19 84 TYR A C 1
ATOM 666 O O . TYR A 1 84 ? -5.313 -4.628 7.364 1.00 97.19 84 TYR A O 1
ATOM 674 N N . GLY A 1 85 ? -3.106 -4.720 7.712 1.00 97.69 85 GLY A N 1
ATOM 675 C CA . GLY A 1 85 ? -2.876 -6.005 7.073 1.00 97.69 85 GLY A CA 1
ATOM 676 C C . GLY A 1 85 ? -1.408 -6.192 6.728 1.00 97.69 85 GLY A C 1
ATOM 677 O O . GLY A 1 85 ? -0.540 -5.438 7.185 1.00 97.69 85 GLY A O 1
ATOM 678 N N . THR A 1 86 ? -1.145 -7.171 5.871 1.00 98.25 86 THR A N 1
ATOM 679 C CA . THR A 1 86 ? 0.188 -7.425 5.321 1.00 98.25 86 THR A CA 1
ATOM 680 C C . THR A 1 86 ? 0.226 -7.175 3.820 1.00 98.25 86 THR A C 1
ATOM 682 O O . THR A 1 86 ? -0.796 -7.178 3.130 1.00 98.25 86 THR A O 1
ATOM 685 N N . ALA A 1 87 ? 1.420 -6.923 3.303 1.00 98.31 87 ALA A N 1
ATOM 686 C CA . ALA A 1 87 ? 1.686 -6.776 1.888 1.00 98.31 87 ALA A CA 1
ATOM 687 C C . ALA A 1 87 ? 2.970 -7.520 1.525 1.00 98.31 87 ALA A C 1
ATOM 689 O O . ALA A 1 87 ? 3.958 -7.460 2.253 1.00 98.31 87 ALA A O 1
ATOM 690 N N . VAL A 1 88 ? 2.969 -8.194 0.379 1.00 97.38 88 VAL A N 1
ATOM 691 C CA . VAL A 1 88 ? 4.201 -8.662 -0.261 1.00 97.38 88 VAL A CA 1
ATOM 692 C C . VAL A 1 88 ? 4.479 -7.740 -1.433 1.00 97.38 88 VAL A C 1
ATOM 694 O O . VAL A 1 88 ? 3.684 -7.698 -2.374 1.00 97.38 88 VAL A O 1
ATOM 697 N N . ILE A 1 89 ? 5.582 -7.003 -1.357 1.00 95.62 89 ILE A N 1
ATOM 698 C CA . ILE A 1 89 ? 6.059 -6.127 -2.427 1.00 95.62 89 ILE A CA 1
ATOM 699 C C . ILE A 1 89 ? 7.146 -6.883 -3.176 1.00 95.62 89 ILE A C 1
ATOM 701 O O . ILE A 1 89 ? 8.083 -7.390 -2.561 1.00 95.62 89 ILE A O 1
ATOM 705 N N . THR A 1 90 ? 7.012 -6.979 -4.493 1.00 92.94 90 THR A N 1
ATOM 706 C CA . THR A 1 90 ? 8.003 -7.596 -5.371 1.00 92.94 90 THR A CA 1
ATOM 707 C C . THR A 1 90 ? 8.337 -6.648 -6.509 1.00 92.94 90 THR A C 1
ATOM 709 O O . THR A 1 90 ? 7.496 -6.379 -7.369 1.00 92.94 90 THR A O 1
ATOM 712 N N . ASP A 1 91 ? 9.592 -6.222 -6.555 1.00 86.88 91 ASP A N 1
ATOM 713 C CA . ASP A 1 91 ? 10.152 -5.457 -7.662 1.00 86.88 91 ASP A CA 1
ATOM 714 C C . ASP A 1 91 ? 10.799 -6.413 -8.646 1.00 86.88 91 ASP A C 1
ATOM 716 O O . ASP A 1 91 ? 11.697 -7.162 -8.270 1.00 86.88 91 ASP A O 1
ATOM 720 N N . THR A 1 92 ? 10.390 -6.371 -9.912 1.00 82.06 92 THR A N 1
ATOM 721 C CA . THR A 1 92 ? 11.066 -7.100 -10.992 1.00 82.06 92 THR A CA 1
ATOM 722 C C . THR A 1 92 ? 11.736 -6.109 -11.929 1.00 82.06 92 THR A C 1
ATOM 724 O O . THR A 1 92 ? 11.072 -5.395 -12.686 1.00 82.06 92 THR A O 1
ATOM 727 N N . ARG A 1 93 ? 13.069 -6.078 -11.881 1.00 77.38 93 ARG A N 1
ATOM 728 C CA . ARG A 1 93 ? 13.928 -5.293 -12.771 1.00 77.38 93 ARG A CA 1
ATOM 729 C C . ARG A 1 93 ? 14.564 -6.255 -13.783 1.00 77.38 93 ARG A C 1
ATOM 731 O O . ARG A 1 93 ? 15.152 -7.257 -13.388 1.00 77.38 93 ARG A O 1
ATOM 738 N N . PHE A 1 94 ? 14.456 -5.953 -15.079 1.00 63.06 94 PHE A N 1
ATOM 739 C CA . PHE A 1 94 ? 15.110 -6.710 -16.164 1.00 63.06 94 PHE A CA 1
ATOM 740 C C . PHE A 1 94 ? 14.828 -8.228 -16.232 1.00 63.06 94 PHE A C 1
ATOM 742 O O . PHE A 1 94 ? 15.767 -8.983 -16.436 1.00 63.06 94 PHE A O 1
ATOM 749 N N . GLU A 1 95 ? 13.588 -8.696 -16.042 1.00 64.19 95 GLU A N 1
ATOM 750 C CA . GLU A 1 95 ? 13.186 -10.132 -16.063 1.00 64.19 95 GLU A CA 1
ATOM 751 C C . GLU A 1 95 ? 13.998 -11.105 -15.157 1.00 64.19 95 GLU A C 1
ATOM 753 O O . GLU A 1 95 ? 13.626 -12.268 -15.029 1.00 64.19 95 GLU A O 1
ATOM 758 N N . GLU A 1 96 ? 15.051 -10.644 -14.470 1.00 59.41 96 GLU A N 1
ATOM 759 C CA . GLU A 1 96 ? 16.056 -11.484 -13.805 1.00 59.41 96 GLU A CA 1
ATOM 760 C C . GLU A 1 96 ? 16.413 -11.003 -12.387 1.00 59.41 96 GLU A C 1
ATOM 762 O O . GLU A 1 96 ? 16.812 -11.816 -11.552 1.00 59.41 96 GLU A O 1
ATOM 767 N N . ILE A 1 97 ? 16.258 -9.708 -12.071 1.00 63.75 97 ILE A N 1
ATOM 768 C CA . ILE A 1 97 ? 16.529 -9.171 -10.729 1.00 63.75 97 ILE A CA 1
ATOM 769 C C . ILE A 1 97 ? 15.200 -8.943 -10.018 1.00 63.75 97 ILE A C 1
ATOM 771 O O . ILE A 1 97 ? 14.495 -7.970 -10.294 1.00 63.75 97 ILE A O 1
ATOM 775 N N . SER A 1 98 ? 14.877 -9.831 -9.078 1.00 74.25 98 SER A N 1
ATOM 776 C CA . SER A 1 98 ? 13.707 -9.690 -8.216 1.00 74.25 98 SER A CA 1
ATOM 777 C C . SER A 1 98 ? 14.099 -9.473 -6.758 1.00 74.25 98 SER A C 1
ATOM 779 O O . SER A 1 98 ? 14.774 -10.321 -6.170 1.00 74.25 98 SER A O 1
ATOM 781 N N . GLY A 1 99 ? 13.645 -8.368 -6.171 1.00 83.75 99 GLY A N 1
ATOM 782 C CA . GLY A 1 99 ? 13.627 -8.166 -4.721 1.00 83.75 99 GLY A CA 1
ATOM 783 C C . GLY A 1 99 ? 12.215 -8.401 -4.198 1.00 83.75 99 GLY A C 1
ATOM 784 O O . GLY A 1 99 ? 11.255 -8.048 -4.880 1.00 83.75 99 GLY A O 1
ATOM 785 N N . SER A 1 100 ? 12.074 -9.004 -3.017 1.00 89.81 100 SER A N 1
ATOM 786 C CA . SER A 1 100 ? 10.771 -9.136 -2.370 1.00 89.81 100 SER A CA 1
ATOM 787 C C . SER A 1 100 ? 10.875 -8.850 -0.884 1.00 89.81 100 SER A C 1
ATOM 789 O O . SER A 1 100 ? 11.743 -9.408 -0.217 1.00 89.81 100 SER A O 1
ATOM 791 N N . SER A 1 101 ? 9.934 -8.060 -0.382 1.00 93.19 101 SER A N 1
ATOM 792 C CA . SER A 1 101 ? 9.794 -7.746 1.037 1.00 93.19 101 SER A CA 1
ATOM 793 C C . SER A 1 101 ? 8.390 -8.109 1.501 1.00 93.19 101 SER A C 1
ATOM 795 O O . SER A 1 101 ? 7.410 -7.928 0.772 1.00 93.19 101 SER A O 1
ATOM 797 N N . THR A 1 102 ? 8.303 -8.672 2.704 1.00 96.31 102 THR A N 1
ATOM 798 C CA . THR A 1 102 ? 7.029 -8.942 3.379 1.00 96.31 102 THR A CA 1
ATOM 799 C C . THR A 1 102 ? 6.855 -7.888 4.459 1.00 96.31 102 THR A C 1
ATOM 801 O O . THR A 1 102 ? 7.729 -7.725 5.307 1.00 96.31 102 THR A O 1
ATOM 804 N N . CYS A 1 103 ? 5.754 -7.149 4.399 1.00 97.62 103 CYS A N 1
ATOM 805 C CA . CYS A 1 103 ? 5.561 -5.939 5.183 1.00 97.62 103 CYS A CA 1
ATOM 806 C C . CYS A 1 103 ? 4.218 -5.956 5.904 1.00 97.62 103 CYS A C 1
ATOM 808 O O . CYS A 1 103 ? 3.220 -6.421 5.353 1.00 97.62 103 CYS A O 1
ATOM 810 N N . TYR A 1 104 ? 4.159 -5.384 7.102 1.00 97.81 104 TYR A N 1
ATOM 811 C CA . TYR A 1 104 ? 2.907 -4.823 7.597 1.00 97.81 104 TYR A CA 1
ATOM 812 C C . TYR A 1 104 ? 2.657 -3.525 6.837 1.00 97.81 104 TYR A C 1
ATOM 814 O O . TYR A 1 104 ? 3.616 -2.831 6.486 1.00 97.81 104 TYR A O 1
ATOM 822 N N . TYR A 1 105 ? 1.395 -3.170 6.604 1.00 97.94 105 TYR A N 1
ATOM 823 C CA . TYR A 1 105 ? 1.071 -1.838 6.102 1.00 97.94 105 TYR A CA 1
ATOM 824 C C . TYR A 1 105 ? 0.173 -1.066 7.068 1.00 97.94 105 TYR A C 1
ATOM 826 O O . TYR A 1 105 ? -0.795 -1.597 7.620 1.00 97.94 105 TYR A O 1
ATOM 834 N N . SER A 1 106 ? 0.501 0.210 7.249 1.00 96.44 106 SER A N 1
ATOM 835 C CA . SER A 1 106 ? -0.275 1.190 8.009 1.00 96.44 106 SER A CA 1
ATOM 836 C C . SER A 1 106 ? -0.816 2.261 7.067 1.00 96.44 106 SER A C 1
ATOM 838 O O . SER A 1 106 ? -0.173 2.578 6.070 1.00 96.44 106 SER A O 1
ATOM 840 N N . ILE A 1 107 ? -1.990 2.815 7.366 1.00 96.75 107 ILE A N 1
ATOM 841 C CA . ILE A 1 107 ? -2.606 3.912 6.612 1.00 96.75 107 ILE A CA 1
ATOM 842 C C . ILE A 1 107 ? -2.873 5.053 7.592 1.00 96.75 107 ILE A C 1
ATOM 844 O O . ILE A 1 107 ? -3.482 4.830 8.639 1.00 96.75 107 ILE A O 1
ATOM 848 N N . ASP A 1 108 ? -2.461 6.267 7.233 1.00 94.81 108 ASP A N 1
ATOM 849 C CA . ASP A 1 108 ? -2.646 7.462 8.058 1.00 94.81 108 ASP A CA 1
ATOM 850 C C . ASP A 1 108 ? -3.257 8.624 7.264 1.00 94.81 108 ASP A C 1
ATOM 852 O O . ASP A 1 108 ? -3.025 8.793 6.064 1.00 94.81 108 ASP A O 1
ATOM 856 N N . VAL A 1 109 ? -4.045 9.441 7.963 1.00 94.62 109 VAL A N 1
ATOM 857 C CA . VAL A 1 109 ? -4.600 10.708 7.481 1.00 94.62 109 VAL A CA 1
ATOM 858 C C . VAL A 1 109 ? -4.438 11.728 8.605 1.00 94.62 109 VAL A C 1
ATOM 860 O O . VAL A 1 109 ? -5.273 11.813 9.504 1.00 94.62 109 VAL A O 1
ATOM 863 N N . LYS A 1 110 ? -3.368 12.530 8.537 1.00 91.69 110 LYS A N 1
ATOM 864 C CA . LYS A 1 110 ? -2.964 13.463 9.611 1.00 91.69 110 LYS A CA 1
ATOM 865 C C . LYS A 1 110 ? -4.066 14.422 10.071 1.00 91.69 110 LYS A C 1
ATOM 867 O O . LYS A 1 110 ? -4.089 14.825 11.230 1.00 91.69 110 LYS A O 1
ATOM 872 N N . TYR A 1 111 ? -4.925 14.849 9.150 1.00 90.62 111 TYR A N 1
ATOM 873 C CA . TYR A 1 111 ? -6.094 15.690 9.402 1.00 90.62 111 TYR A CA 1
ATOM 874 C C . TYR A 1 111 ? -7.087 15.560 8.241 1.00 90.62 111 TYR A C 1
ATOM 876 O O . TYR A 1 111 ? -6.722 15.137 7.144 1.00 90.62 111 TYR A O 1
ATOM 884 N N . GLU A 1 112 ? -8.346 15.934 8.460 1.00 88.12 112 GLU A N 1
ATOM 885 C CA . GLU A 1 112 ? -9.385 15.872 7.427 1.00 88.12 112 GLU A CA 1
ATOM 886 C C . GLU A 1 112 ? -8.989 16.675 6.174 1.00 88.12 112 GLU A C 1
ATOM 888 O O . GLU A 1 112 ? -8.613 17.844 6.255 1.00 88.12 112 GLU A O 1
ATOM 893 N N . GLY A 1 113 ? -9.052 16.033 5.005 1.00 89.06 113 GLY A N 1
ATOM 894 C CA . GLY A 1 113 ? -8.645 16.624 3.727 1.00 89.06 113 GLY A CA 1
ATOM 895 C C . GLY A 1 113 ? -7.141 16.569 3.431 1.00 89.06 113 GLY A C 1
ATOM 896 O O . GLY A 1 113 ? -6.739 16.960 2.334 1.00 89.06 113 GLY A O 1
ATOM 897 N N . ALA A 1 114 ? -6.309 16.068 4.354 1.00 94.12 114 ALA A N 1
ATOM 898 C CA . ALA A 1 114 ? -4.915 15.752 4.057 1.00 94.12 114 ALA A CA 1
ATOM 899 C C . ALA A 1 114 ? -4.814 14.632 3.013 1.00 94.12 114 ALA A C 1
ATOM 901 O O . ALA A 1 114 ? -5.697 13.780 2.897 1.00 94.12 114 ALA A O 1
ATOM 902 N N . ILE A 1 115 ? -3.699 14.612 2.283 1.00 96.19 115 ILE A N 1
ATOM 903 C CA . ILE A 1 115 ? -3.352 13.480 1.423 1.00 96.19 115 ILE A CA 1
ATOM 904 C C . ILE A 1 115 ? -3.043 12.282 2.335 1.00 96.19 115 ILE A C 1
ATOM 906 O O . ILE A 1 115 ? -2.167 12.412 3.195 1.00 96.19 115 ILE A O 1
ATOM 910 N N . PRO A 1 116 ? -3.742 11.145 2.177 1.00 97.31 116 PRO A N 1
ATOM 911 C CA . PRO A 1 116 ? -3.455 9.944 2.948 1.00 97.31 116 PRO A CA 1
ATOM 912 C C . PRO A 1 116 ? -2.066 9.389 2.635 1.00 97.31 116 PRO A C 1
ATOM 914 O O . PRO A 1 116 ? -1.603 9.446 1.492 1.00 97.31 116 PRO A O 1
ATOM 917 N N . THR A 1 117 ? -1.439 8.781 3.633 1.00 97.81 117 THR A N 1
ATOM 918 C CA . THR A 1 117 ? -0.189 8.035 3.472 1.00 97.81 117 THR A CA 1
ATOM 919 C C . THR A 1 117 ? -0.401 6.558 3.755 1.00 97.81 117 THR A C 1
ATOM 921 O O . THR A 1 117 ? -1.244 6.186 4.570 1.00 97.81 117 THR A O 1
ATOM 924 N N . ILE A 1 118 ? 0.383 5.721 3.085 1.00 98.12 118 ILE A N 1
ATOM 925 C CA . ILE A 1 118 ? 0.552 4.306 3.386 1.00 98.12 118 ILE A CA 1
ATOM 926 C C . ILE A 1 118 ? 2.023 4.046 3.690 1.00 98.12 118 ILE A C 1
ATOM 928 O O . ILE A 1 118 ? 2.90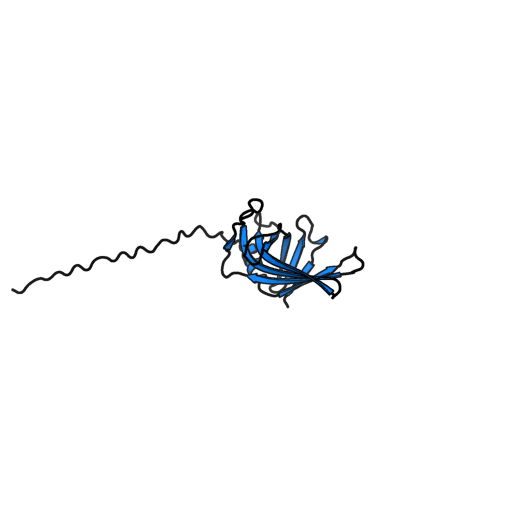7 4.557 3.005 1.00 98.12 118 ILE A O 1
ATOM 932 N N . SER A 1 119 ? 2.269 3.256 4.720 1.00 97.31 119 SER A N 1
ATOM 933 C CA . SER A 1 119 ? 3.604 2.973 5.228 1.00 97.31 119 SER A CA 1
ATOM 934 C C . SER A 1 119 ? 3.819 1.474 5.279 1.00 97.31 119 SER A C 1
ATOM 936 O O . SER A 1 119 ? 2.978 0.765 5.833 1.00 97.31 119 SER A O 1
ATOM 938 N N . PHE A 1 120 ? 4.930 0.995 4.726 1.00 97.44 120 PHE A N 1
ATOM 939 C CA . PHE A 1 120 ? 5.300 -0.416 4.717 1.00 97.44 120 PHE A CA 1
ATOM 940 C C . PHE A 1 120 ? 6.447 -0.673 5.694 1.00 97.44 120 PHE A C 1
ATOM 942 O O . PHE A 1 120 ? 7.525 -0.094 5.576 1.00 97.44 120 PHE A O 1
ATOM 949 N N . PHE A 1 121 ? 6.206 -1.568 6.648 1.00 95.44 121 PHE A N 1
ATOM 950 C CA . PHE A 1 121 ? 7.172 -1.980 7.663 1.00 95.44 121 PHE A CA 1
ATOM 951 C C . PHE A 1 121 ? 7.582 -3.423 7.392 1.00 95.44 121 PHE A C 1
ATOM 953 O O . PHE A 1 121 ? 6.810 -4.346 7.665 1.00 95.44 121 PHE A O 1
ATOM 960 N N . GLU A 1 122 ? 8.768 -3.620 6.818 1.00 95.56 122 GLU A N 1
ATOM 961 C CA . GLU A 1 122 ? 9.293 -4.956 6.523 1.00 95.56 122 GLU A CA 1
ATOM 962 C C . GLU A 1 122 ? 9.514 -5.745 7.815 1.00 95.56 122 GLU A C 1
ATOM 964 O O . GLU A 1 122 ? 10.099 -5.231 8.774 1.00 95.56 122 GLU A O 1
ATOM 969 N N . TYR A 1 123 ? 9.067 -7.000 7.829 1.00 94.69 123 TYR A N 1
ATOM 970 C CA . TYR A 1 123 ? 9.197 -7.877 8.984 1.00 94.69 123 TYR A CA 1
ATOM 971 C C . TYR A 1 123 ? 9.807 -9.240 8.633 1.00 94.69 123 TYR A C 1
ATOM 973 O O . TYR A 1 123 ? 9.691 -9.740 7.512 1.00 94.69 123 TYR A O 1
ATOM 981 N N . GLY A 1 124 ? 10.500 -9.824 9.611 1.00 92.38 124 GLY A N 1
ATOM 982 C CA . GLY A 1 124 ? 11.167 -11.120 9.513 1.00 92.38 124 GLY A CA 1
ATOM 983 C C . GLY A 1 124 ? 10.206 -12.306 9.616 1.00 92.38 124 GLY A C 1
ATOM 984 O O . GLY A 1 124 ? 9.011 -12.168 9.846 1.00 92.38 124 GLY A O 1
ATOM 985 N N . THR A 1 125 ? 10.720 -13.529 9.495 1.00 90.88 125 THR A N 1
ATOM 986 C CA . THR A 1 125 ? 9.885 -14.746 9.595 1.00 90.88 125 THR A CA 1
ATOM 987 C C . THR A 1 125 ? 9.233 -14.945 10.968 1.00 90.88 125 THR A C 1
ATOM 989 O O . THR A 1 125 ? 8.314 -15.747 11.100 1.00 90.88 125 THR A O 1
ATOM 992 N N . ASP A 1 126 ? 9.736 -14.258 11.988 1.00 91.62 126 ASP A N 1
ATOM 993 C CA . ASP A 1 126 ? 9.231 -14.222 13.360 1.00 91.62 126 ASP A CA 1
ATOM 994 C C . ASP A 1 126 ? 8.190 -13.115 13.605 1.00 91.62 126 ASP A C 1
ATOM 996 O O . ASP A 1 126 ? 7.622 -13.060 14.693 1.00 91.62 126 ASP A O 1
ATOM 1000 N N . GLY A 1 127 ? 7.898 -12.276 12.605 1.00 91.88 127 GLY A N 1
ATOM 1001 C CA . GLY A 1 127 ? 6.953 -11.165 12.727 1.00 91.88 127 GLY A CA 1
ATOM 1002 C C . GLY A 1 127 ? 7.574 -9.863 13.236 1.00 91.88 127 GLY A C 1
ATOM 1003 O O . GLY A 1 127 ? 6.861 -8.862 13.302 1.00 91.88 127 GLY A O 1
ATOM 1004 N N . GLU A 1 128 ? 8.870 -9.850 13.564 1.00 93.81 128 GLU A N 1
ATOM 1005 C CA . GLU A 1 128 ? 9.566 -8.659 14.057 1.00 93.81 128 GLU A CA 1
ATOM 1006 C C . GLU A 1 128 ? 9.875 -7.687 12.923 1.00 93.81 128 GLU A C 1
ATOM 1008 O O . GLU A 1 128 ? 10.322 -8.096 11.854 1.00 93.81 128 GLU A O 1
ATOM 1013 N N . VAL A 1 129 ? 9.684 -6.389 13.160 1.00 94.12 129 VAL A N 1
ATOM 1014 C CA . VAL A 1 129 ? 10.024 -5.350 12.179 1.00 94.12 129 VAL A CA 1
ATOM 1015 C C . VAL A 1 129 ? 11.544 -5.226 12.073 1.00 94.12 129 VAL A C 1
ATOM 1017 O O . VAL A 1 129 ? 12.226 -4.957 13.064 1.00 94.12 129 VAL A O 1
ATOM 1020 N N . VAL A 1 130 ? 12.075 -5.415 10.865 1.00 92.19 130 VAL A N 1
ATOM 1021 C CA . VAL A 1 130 ? 13.524 -5.508 10.604 1.00 92.19 130 VAL A CA 1
ATOM 1022 C C . VAL A 1 130 ? 14.090 -4.330 9.820 1.00 92.19 130 VAL A C 1
ATOM 1024 O O . VAL A 1 130 ? 15.310 -4.167 9.780 1.00 92.19 130 VAL A O 1
ATOM 1027 N N . ASN A 1 131 ? 13.242 -3.508 9.204 1.00 86.69 131 ASN A N 1
ATOM 1028 C CA . ASN A 1 131 ? 13.679 -2.412 8.348 1.00 86.69 131 ASN A CA 1
ATOM 1029 C C . ASN A 1 131 ? 12.891 -1.127 8.610 1.00 86.69 131 ASN A C 1
ATOM 1031 O O . ASN A 1 131 ? 11.815 -1.144 9.210 1.00 86.69 131 ASN A O 1
ATOM 1035 N N . SER A 1 132 ? 13.452 -0.009 8.154 1.00 74.00 132 SER A N 1
ATOM 1036 C CA . SER A 1 132 ? 12.799 1.291 8.214 1.00 74.00 132 SER A CA 1
ATOM 1037 C C . SER A 1 132 ? 11.548 1.345 7.342 1.00 74.00 132 SER A C 1
ATOM 1039 O O . SER A 1 132 ? 11.450 0.668 6.323 1.00 74.00 132 SER A O 1
ATOM 1041 N N . GLU A 1 133 ? 10.636 2.223 7.738 1.00 85.94 133 GLU A N 1
ATOM 1042 C CA . GLU A 1 133 ? 9.404 2.551 7.030 1.00 85.94 133 GLU A CA 1
ATOM 1043 C C . GLU A 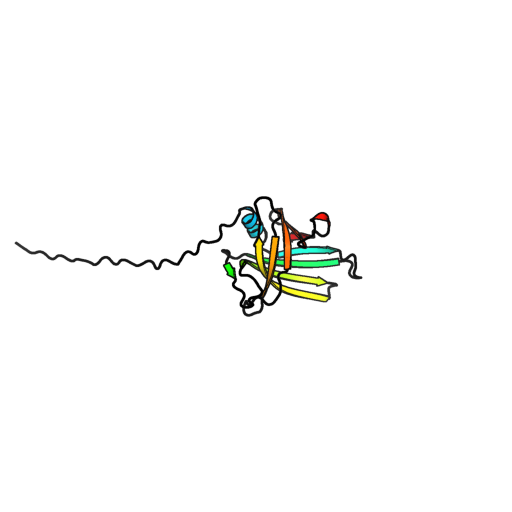1 133 ? 9.654 3.004 5.577 1.00 85.94 133 GLU A C 1
ATOM 1045 O O . GLU A 1 133 ? 10.336 4.005 5.345 1.00 85.94 133 GLU A O 1
ATOM 1050 N N . ASP A 1 134 ? 9.055 2.308 4.605 1.00 93.19 134 ASP A N 1
ATOM 1051 C CA . ASP A 1 134 ? 8.815 2.842 3.256 1.00 93.19 134 ASP A CA 1
ATOM 1052 C C . ASP A 1 134 ? 7.463 3.566 3.264 1.00 93.19 134 ASP A C 1
ATOM 1054 O O . ASP A 1 134 ? 6.400 2.938 3.232 1.00 93.19 134 ASP A O 1
ATOM 1058 N N . GLN A 1 135 ? 7.511 4.895 3.381 1.00 96.44 135 GLN A N 1
ATOM 1059 C CA . GLN A 1 135 ? 6.329 5.749 3.427 1.00 96.44 135 GLN A CA 1
ATOM 1060 C C . GLN A 1 135 ? 6.016 6.345 2.054 1.00 96.44 135 GLN A C 1
ATOM 1062 O O . GLN A 1 135 ? 6.842 7.015 1.428 1.00 96.44 135 GLN A O 1
ATOM 1067 N N . ARG A 1 136 ? 4.759 6.192 1.631 1.00 97.94 136 ARG A N 1
ATOM 1068 C CA . ARG A 1 136 ? 4.238 6.681 0.354 1.00 97.94 136 ARG A CA 1
ATOM 1069 C C . ARG A 1 136 ? 2.940 7.450 0.565 1.00 97.94 136 ARG A C 1
ATOM 1071 O O . ARG A 1 136 ? 2.161 7.165 1.470 1.00 97.94 136 ARG A O 1
ATOM 1078 N N . ASN A 1 137 ? 2.670 8.422 -0.291 1.00 98.38 137 ASN A N 1
ATOM 1079 C CA . ASN A 1 137 ? 1.332 8.985 -0.421 1.00 98.38 137 ASN A CA 1
ATOM 1080 C C . ASN A 1 137 ? 0.438 7.998 -1.186 1.00 98.38 137 ASN A C 1
ATOM 1082 O O . ASN A 1 137 ? 0.920 7.307 -2.085 1.00 98.38 137 ASN A O 1
ATOM 1086 N N . ILE A 1 138 ? -0.859 7.951 -0.873 1.00 98.44 138 ILE A N 1
ATOM 1087 C CA . ILE A 1 138 ? -1.823 7.076 -1.550 1.00 98.44 138 ILE A CA 1
ATOM 1088 C C . ILE A 1 138 ? -3.122 7.806 -1.886 1.00 98.44 138 ILE A C 1
ATOM 1090 O O . ILE A 1 138 ? -3.649 8.603 -1.111 1.00 98.44 138 ILE A O 1
ATOM 1094 N N . LYS A 1 139 ? -3.675 7.497 -3.061 1.00 97.88 139 LYS A N 1
ATOM 1095 C CA . LYS A 1 139 ? -4.969 8.015 -3.510 1.00 97.88 139 LYS A CA 1
ATOM 1096 C C . LYS A 1 139 ? -5.730 6.962 -4.299 1.00 97.88 139 LYS A C 1
ATOM 1098 O O . LYS A 1 139 ? -5.296 6.555 -5.375 1.00 97.88 139 LYS A O 1
ATOM 1103 N N . VAL A 1 140 ? -6.883 6.551 -3.783 1.00 97.81 140 VAL A N 1
ATOM 1104 C CA . VAL A 1 140 ? -7.801 5.650 -4.494 1.00 97.81 140 VAL A CA 1
ATOM 1105 C C . VAL A 1 140 ? -8.360 6.359 -5.729 1.00 97.81 140 VAL A C 1
ATOM 1107 O O . VAL A 1 140 ? -8.770 7.518 -5.649 1.00 97.81 140 VAL A O 1
ATOM 1110 N N . ILE A 1 141 ? -8.366 5.664 -6.868 1.00 97.50 141 ILE A N 1
ATOM 1111 C CA . ILE A 1 141 ? -9.038 6.115 -8.093 1.00 97.50 141 ILE A CA 1
ATOM 1112 C C . ILE A 1 141 ? -10.428 5.475 -8.152 1.00 97.50 141 ILE A C 1
ATOM 1114 O O . ILE A 1 141 ? -11.429 6.176 -8.298 1.00 97.50 141 ILE A O 1
ATOM 1118 N N . ASP A 1 142 ? -10.483 4.150 -8.006 1.00 96.62 142 ASP A N 1
ATOM 1119 C CA . ASP A 1 142 ? -11.703 3.345 -8.013 1.00 96.62 142 ASP A CA 1
ATOM 1120 C C . ASP A 1 142 ? -11.503 2.025 -7.237 1.00 96.62 142 ASP A C 1
ATOM 1122 O O . ASP A 1 142 ? -10.479 1.813 -6.595 1.00 96.62 142 ASP A O 1
ATOM 1126 N N . ALA A 1 143 ? -12.484 1.118 -7.288 1.00 94.94 143 ALA A N 1
ATOM 1127 C CA . ALA A 1 143 ? -12.466 -0.156 -6.557 1.00 94.94 143 ALA A CA 1
ATOM 1128 C C . ALA A 1 143 ? -11.360 -1.148 -6.992 1.00 94.94 143 ALA A C 1
ATOM 1130 O O . ALA A 1 143 ? -11.165 -2.182 -6.351 1.00 94.94 143 ALA A O 1
ATOM 1131 N N . SER A 1 144 ? -10.679 -0.871 -8.101 1.00 96.69 144 SER A N 1
ATOM 1132 C CA . SER A 1 144 ? -9.668 -1.719 -8.732 1.00 96.69 144 SER A CA 1
ATOM 1133 C C . SER A 1 144 ? -8.363 -0.986 -9.036 1.00 96.69 144 SER A C 1
ATOM 1135 O O . SER A 1 144 ? -7.449 -1.589 -9.601 1.00 96.69 144 SER A O 1
ATOM 1137 N N . SER A 1 145 ? -8.244 0.292 -8.674 1.00 97.88 145 SER A N 1
ATOM 1138 C CA . SER A 1 145 ? -7.030 1.053 -8.937 1.00 97.88 145 SER A CA 1
ATOM 1139 C C . SER A 1 145 ? -6.793 2.193 -7.951 1.00 97.88 145 SER A C 1
ATOM 1141 O O . SER A 1 145 ? -7.709 2.814 -7.403 1.00 97.88 145 SER A O 1
ATOM 1143 N N . PHE A 1 146 ? -5.517 2.485 -7.732 1.00 98.44 146 PHE A N 1
ATOM 1144 C CA . PHE A 1 146 ? -5.061 3.590 -6.900 1.00 98.44 146 PHE A CA 1
ATOM 1145 C C . PHE A 1 146 ? -3.727 4.128 -7.417 1.00 98.44 146 PHE A C 1
ATOM 1147 O O . PHE A 1 146 ? -3.066 3.514 -8.253 1.00 98.44 146 PHE A O 1
ATOM 1154 N N . LYS A 1 147 ? -3.330 5.295 -6.920 1.00 98.00 147 LYS A N 1
ATOM 1155 C CA . LYS A 1 147 ? -2.007 5.879 -7.134 1.00 98.00 147 LYS A CA 1
ATOM 1156 C C . LYS A 1 147 ? -1.195 5.826 -5.859 1.00 98.00 147 LYS A C 1
ATOM 1158 O O . LYS A 1 147 ? -1.753 6.057 -4.786 1.00 98.00 147 LYS A O 1
ATOM 1163 N N . MET A 1 148 ? 0.107 5.621 -6.005 1.00 98.19 148 MET A N 1
ATOM 1164 C CA . MET A 1 148 ? 1.076 5.928 -4.957 1.00 98.19 148 MET A CA 1
ATOM 1165 C C . MET A 1 148 ? 2.249 6.713 -5.517 1.00 98.19 148 MET A C 1
ATOM 1167 O O . MET A 1 148 ? 2.574 6.589 -6.697 1.00 98.19 148 MET A O 1
ATOM 1171 N N . TRP A 1 149 ? 2.861 7.517 -4.659 1.00 96.88 149 TRP A N 1
ATOM 1172 C CA . TRP A 1 149 ? 4.077 8.265 -4.950 1.00 96.88 149 TRP A CA 1
ATOM 1173 C C . TRP A 1 149 ? 4.867 8.495 -3.668 1.00 96.88 149 TRP A C 1
ATOM 1175 O O . TRP A 1 149 ? 4.297 8.439 -2.575 1.00 96.88 149 TRP A O 1
ATOM 1185 N N . ASP A 1 150 ? 6.162 8.756 -3.798 1.00 95.44 150 ASP A N 1
ATOM 1186 C CA . ASP A 1 150 ? 7.044 8.892 -2.638 1.00 95.44 150 ASP A CA 1
ATOM 1187 C C . ASP A 1 150 ? 6.575 10.012 -1.703 1.00 95.44 150 ASP A C 1
ATOM 1189 O O . ASP A 1 150 ? 6.113 11.082 -2.130 1.00 95.44 150 ASP A O 1
ATOM 1193 N N . TYR A 1 151 ? 6.694 9.771 -0.399 1.00 95.50 151 TYR A N 1
ATOM 1194 C CA . TYR A 1 151 ? 6.414 10.800 0.589 1.00 95.50 151 TYR A CA 1
ATOM 1195 C C . TYR A 1 151 ? 7.383 11.983 0.448 1.00 95.50 151 TYR A C 1
ATOM 1197 O O . TYR A 1 151 ? 8.578 11.821 0.212 1.00 95.50 151 TYR A O 1
ATOM 1205 N N . GLY A 1 152 ? 6.859 13.203 0.588 1.00 95.19 152 GLY A N 1
ATOM 1206 C CA . GLY A 1 152 ? 7.612 14.439 0.356 1.00 95.19 152 GLY A CA 1
ATOM 1207 C C . GLY A 1 152 ? 7.642 14.916 -1.101 1.00 95.19 152 GLY A C 1
ATOM 1208 O O . GLY A 1 152 ? 8.037 16.058 -1.330 1.00 95.19 152 GLY A O 1
ATOM 1209 N N . LEU A 1 153 ? 7.171 14.105 -2.056 1.00 95.69 153 LEU A N 1
ATOM 1210 C CA . LEU A 1 153 ? 6.972 14.502 -3.453 1.00 95.69 153 LEU A CA 1
ATOM 1211 C C . LEU A 1 153 ? 5.490 14.754 -3.771 1.00 95.69 153 LEU A C 1
ATOM 1213 O O . LEU A 1 153 ? 4.577 14.419 -3.006 1.00 95.69 153 LEU A O 1
ATOM 1217 N N . THR A 1 154 ? 5.244 15.388 -4.911 1.00 95.69 154 THR A N 1
ATOM 1218 C CA . THR A 1 154 ? 3.913 15.677 -5.449 1.00 95.69 154 THR A CA 1
ATOM 1219 C C . THR A 1 154 ? 3.428 14.568 -6.384 1.00 95.69 154 THR A C 1
ATOM 1221 O O . THR A 1 154 ? 4.217 13.877 -7.022 1.00 95.69 154 THR A O 1
ATOM 1224 N N . GLU A 1 155 ? 2.103 14.451 -6.547 1.00 94.94 155 GLU A N 1
ATOM 1225 C CA . GLU A 1 155 ? 1.491 13.468 -7.461 1.00 94.94 155 GLU A CA 1
ATOM 1226 C C . GLU A 1 155 ? 2.054 13.582 -8.899 1.00 94.94 155 GLU A C 1
ATOM 1228 O O . GLU A 1 155 ? 2.178 12.587 -9.604 1.00 94.94 155 GLU A O 1
ATOM 1233 N N . ALA A 1 156 ? 2.419 14.787 -9.349 1.00 94.00 156 ALA A N 1
ATOM 1234 C CA . ALA A 1 156 ? 2.917 15.012 -10.705 1.00 94.00 156 ALA A CA 1
ATOM 1235 C C . ALA A 1 156 ? 4.373 14.562 -10.923 1.00 94.00 156 ALA A C 1
ATOM 1237 O O . ALA A 1 156 ? 4.780 14.394 -12.072 1.00 94.00 156 ALA A O 1
ATOM 1238 N N . GLU A 1 157 ? 5.160 14.403 -9.857 1.00 91.94 157 GLU A N 1
ATOM 1239 C CA . GLU A 1 157 ? 6.586 14.086 -9.964 1.00 91.94 157 GLU A CA 1
ATOM 1240 C C . GLU A 1 157 ? 6.823 12.604 -10.250 1.00 91.94 157 GLU A C 1
ATOM 1242 O O . GLU A 1 157 ? 7.623 12.275 -11.126 1.00 91.94 157 GLU A O 1
ATOM 1247 N N . ASN A 1 158 ? 6.128 11.714 -9.539 1.00 92.31 158 ASN A N 1
ATOM 1248 C CA . ASN A 1 158 ? 6.403 10.278 -9.605 1.00 92.31 158 ASN A CA 1
ATOM 1249 C C . ASN A 1 158 ? 5.208 9.381 -9.237 1.00 92.31 158 ASN A C 1
ATOM 1251 O O . ASN A 1 158 ? 5.413 8.250 -8.801 1.00 92.31 158 ASN A O 1
ATOM 1255 N N . ALA A 1 159 ? 3.961 9.838 -9.402 1.00 95.56 159 ALA A N 1
ATOM 1256 C CA . ALA A 1 159 ? 2.829 8.947 -9.161 1.00 95.56 159 ALA A CA 1
ATOM 1257 C C . ALA A 1 159 ? 2.768 7.782 -10.144 1.00 95.56 159 ALA A C 1
ATOM 1259 O O . ALA A 1 159 ? 2.717 7.959 -11.362 1.00 95.56 159 ALA A O 1
ATOM 1260 N N . ILE A 1 160 ? 2.667 6.588 -9.570 1.00 96.31 160 ILE A N 1
ATOM 1261 C CA . ILE A 1 160 ? 2.468 5.328 -10.270 1.00 96.31 160 ILE A CA 1
ATOM 1262 C C . ILE A 1 160 ? 1.037 4.868 -10.033 1.00 96.31 160 ILE A C 1
ATOM 1264 O O . ILE A 1 160 ? 0.539 4.900 -8.905 1.00 96.31 160 ILE A O 1
ATOM 1268 N N . ILE A 1 161 ? 0.369 4.446 -11.105 1.00 97.56 161 ILE A N 1
ATOM 1269 C CA . ILE A 1 161 ? -0.959 3.839 -11.030 1.00 97.56 161 ILE A CA 1
ATOM 1270 C C . ILE A 1 161 ? -0.790 2.336 -10.833 1.00 97.56 161 ILE A C 1
ATOM 1272 O O . ILE A 1 161 ? -0.161 1.662 -11.646 1.00 97.56 161 ILE A O 1
ATOM 1276 N N . TYR A 1 162 ? -1.409 1.825 -9.777 1.00 98.38 162 TYR A N 1
ATOM 1277 C CA . TYR A 1 162 ? -1.497 0.411 -9.459 1.00 98.38 162 TYR A CA 1
ATOM 1278 C C . TYR A 1 162 ? -2.876 -0.095 -9.855 1.00 98.38 162 TYR A C 1
ATOM 1280 O O . TYR A 1 162 ? -3.891 0.437 -9.402 1.00 98.38 162 TYR A O 1
ATOM 1288 N N . THR A 1 163 ? -2.914 -1.127 -10.696 1.00 98.12 163 THR A N 1
ATOM 1289 C CA . THR A 1 163 ? -4.168 -1.726 -11.176 1.00 98.12 163 THR A CA 1
ATOM 1290 C C . THR A 1 163 ? -4.277 -3.165 -10.705 1.00 98.12 163 THR A C 1
ATOM 1292 O O . THR A 1 163 ? -3.310 -3.931 -10.785 1.00 98.12 163 THR A O 1
ATOM 1295 N N . LYS A 1 164 ? -5.458 -3.526 -10.208 1.00 97.62 164 LYS A N 1
ATOM 1296 C CA . LYS A 1 164 ? -5.773 -4.872 -9.737 1.00 97.62 164 LYS A CA 1
ATOM 1297 C C . LYS A 1 164 ? -5.663 -5.891 -10.873 1.00 97.62 164 LYS A C 1
ATOM 1299 O O . LYS A 1 164 ? -6.005 -5.574 -12.012 1.00 97.62 164 LYS A O 1
ATOM 1304 N N . GLN A 1 165 ? -5.182 -7.089 -10.555 1.00 95.44 165 GLN A N 1
ATOM 1305 C CA . GLN A 1 165 ? -5.115 -8.240 -11.468 1.00 95.44 165 GLN A CA 1
ATOM 1306 C C . GLN A 1 165 ? -6.250 -9.231 -11.218 1.00 95.44 165 GLN A C 1
ATOM 1308 O O . GLN A 1 165 ? -6.648 -9.382 -10.039 1.00 95.44 165 GLN A O 1
#

Secondary structure (DSSP, 8-state):
----------------------------HHHHHHHHHH-EEEEEEEEESSSTTEEEEEEEEEEEEEEEEEE--SSTTSPPEEEEEEEEEEEEETTTEEEEEEEEEEEE-SSTTSPPEEEEEEB-TTS-B-S--EEEEEEEEETTEEEEEETTS-HHHH-EEEEE-

Radius of gyration: 23.67 Å; chains: 1; bounding box: 70×47×76 Å